Protein AF-A0A3N5U7X5-F1 (afdb_monomer_lite)

Radius of gyration: 27.22 Å; chains: 1; bounding box: 52×52×74 Å

Structure (mmCIF, N/CA/C/O backbone):
data_AF-A0A3N5U7X5-F1
#
_entry.id   AF-A0A3N5U7X5-F1
#
loop_
_atom_site.group_PDB
_atom_site.id
_atom_site.type_symbol
_atom_site.label_atom_id
_atom_site.label_alt_id
_atom_site.label_comp_id
_atom_site.label_asym_id
_atom_site.label_entity_id
_atom_site.label_seq_id
_atom_site.pdbx_PDB_ins_code
_atom_site.Cartn_x
_atom_site.Cartn_y
_atom_site.Cartn_z
_atom_site.occupancy
_atom_site.B_iso_or_equiv
_atom_site.auth_seq_id
_atom_site.auth_comp_id
_atom_site.auth_asym_id
_atom_site.auth_atom_id
_atom_site.pdbx_PDB_model_num
ATOM 1 N N . MET A 1 1 ? -35.735 -37.442 58.221 1.00 45.53 1 MET A N 1
ATOM 2 C CA . MET A 1 1 ? -34.401 -37.889 57.775 1.00 45.53 1 MET A CA 1
ATOM 3 C C . MET A 1 1 ? -34.355 -37.646 56.276 1.00 45.53 1 MET A C 1
ATOM 5 O O . MET A 1 1 ? -34.870 -38.463 55.535 1.00 45.53 1 MET A O 1
ATOM 9 N N . LEU A 1 2 ? -33.939 -36.445 55.851 1.00 47.28 2 LEU A N 1
ATOM 10 C CA . LEU A 1 2 ? -33.824 -36.126 54.423 1.00 47.28 2 LEU A CA 1
ATOM 11 C C . LEU A 1 2 ? -32.606 -36.866 53.868 1.00 47.28 2 LEU A C 1
ATOM 13 O O . LEU A 1 2 ? -31.508 -36.697 54.410 1.00 47.28 2 LEU A O 1
ATOM 17 N N . ASP A 1 3 ? -32.824 -37.659 52.820 1.00 58.19 3 ASP A N 1
ATOM 18 C CA . ASP A 1 3 ? -31.790 -38.435 52.145 1.00 58.19 3 ASP A CA 1
ATOM 19 C C . ASP A 1 3 ? -30.624 -37.540 51.731 1.00 58.19 3 ASP A C 1
ATOM 21 O O . ASP A 1 3 ? -30.764 -36.572 50.975 1.00 58.19 3 ASP A O 1
ATOM 25 N N . LYS A 1 4 ? -29.444 -37.867 52.263 1.00 56.91 4 LYS A N 1
ATOM 26 C CA . LYS A 1 4 ? -28.173 -37.212 51.930 1.00 56.91 4 LYS A CA 1
ATOM 27 C C . LYS A 1 4 ? -27.834 -37.368 50.444 1.00 56.91 4 LYS A C 1
ATOM 29 O O . LYS A 1 4 ? -27.049 -36.577 49.931 1.00 56.91 4 LYS A O 1
ATOM 34 N N . ASP A 1 5 ? -28.490 -38.298 49.762 1.00 58.34 5 ASP A N 1
ATOM 35 C CA . ASP A 1 5 ? -28.285 -38.629 48.355 1.00 58.34 5 ASP A CA 1
ATOM 36 C C . ASP A 1 5 ? -28.901 -37.593 47.401 1.00 58.34 5 ASP A C 1
ATOM 38 O O . ASP A 1 5 ? -28.397 -37.384 46.299 1.00 58.34 5 ASP A O 1
ATOM 42 N N . LEU A 1 6 ? -29.904 -36.825 47.850 1.00 49.06 6 LEU A N 1
ATOM 43 C CA . LEU A 1 6 ? -30.493 -35.745 47.046 1.00 49.06 6 LEU A CA 1
ATOM 44 C C . LEU A 1 6 ? -29.597 -34.492 46.988 1.00 49.06 6 LEU A C 1
ATOM 46 O O . LEU A 1 6 ? -29.698 -33.690 46.061 1.00 49.06 6 LEU A O 1
ATOM 50 N N . LYS A 1 7 ? -28.676 -34.331 47.950 1.00 49.38 7 LYS A N 1
ATOM 51 C CA . LYS A 1 7 ? -27.739 -33.194 47.987 1.00 49.38 7 LYS A CA 1
ATOM 52 C C . LYS A 1 7 ? -26.610 -33.321 46.963 1.00 49.38 7 LYS A C 1
ATOM 54 O O . LYS A 1 7 ? -26.076 -32.305 46.532 1.00 49.38 7 LYS A O 1
ATOM 59 N N . TRP A 1 8 ? -26.284 -34.544 46.547 1.00 49.03 8 TRP A N 1
ATOM 60 C CA . TRP A 1 8 ? -25.282 -34.801 45.508 1.00 49.03 8 TRP A CA 1
ATOM 61 C C . TRP A 1 8 ? -25.876 -34.758 44.099 1.00 49.03 8 TRP A C 1
ATOM 63 O O . TRP A 1 8 ? -25.174 -34.417 43.151 1.00 49.03 8 TRP A O 1
ATOM 73 N N . ALA A 1 9 ? -27.181 -35.011 43.963 1.00 45.56 9 ALA A N 1
ATOM 74 C CA . ALA A 1 9 ? -27.868 -34.959 42.675 1.00 45.56 9 ALA A CA 1
ATOM 75 C C . ALA A 1 9 ? -27.980 -33.533 42.095 1.00 45.56 9 ALA A C 1
ATOM 77 O O . ALA A 1 9 ? -28.068 -33.376 40.881 1.00 45.56 9 ALA A O 1
ATOM 78 N N . LEU A 1 10 ? -27.925 -32.486 42.930 1.00 44.66 10 LEU A N 1
ATOM 79 C CA . LEU A 1 10 ? -28.013 -31.092 42.470 1.00 44.66 10 LEU A CA 1
ATOM 80 C C . LEU A 1 10 ? -26.647 -30.466 42.119 1.00 44.66 10 LEU A C 1
ATOM 82 O O . LEU A 1 10 ? -26.595 -29.370 41.570 1.00 44.66 10 LEU A O 1
ATOM 86 N N . ALA A 1 11 ? -25.533 -31.144 42.414 1.00 46.69 11 ALA A N 1
ATOM 87 C CA . ALA A 1 11 ? -24.194 -30.559 42.309 1.00 46.69 11 ALA A CA 1
ATOM 88 C C . ALA A 1 11 ? -23.520 -30.721 40.930 1.00 46.69 11 ALA A C 1
ATOM 90 O O . ALA A 1 11 ? -22.438 -30.178 40.724 1.00 46.69 11 ALA A O 1
ATOM 91 N N . ILE A 1 12 ? -24.124 -31.450 39.982 1.00 47.28 12 ILE A N 1
ATOM 92 C CA . ILE A 1 12 ? -23.451 -31.842 38.723 1.00 47.28 12 ILE A CA 1
ATOM 93 C C . ILE A 1 12 ? -23.961 -31.063 37.492 1.00 47.28 12 ILE A C 1
ATOM 95 O O . ILE A 1 12 ? -23.487 -31.267 36.379 1.00 47.28 12 ILE A O 1
ATOM 99 N N . LEU A 1 13 ? -24.849 -30.080 37.662 1.00 50.41 13 LEU A N 1
ATOM 100 C CA . LEU A 1 13 ? -25.332 -29.252 36.550 1.00 50.41 13 LEU A CA 1
ATOM 101 C C . LEU A 1 13 ? -24.845 -27.796 36.641 1.00 50.41 13 LEU A C 1
ATOM 103 O O . LEU A 1 13 ? -25.659 -26.878 36.668 1.00 50.41 13 LEU A O 1
ATOM 107 N N . LEU A 1 14 ? -23.527 -27.554 36.715 1.00 52.88 14 LEU A N 1
ATOM 108 C CA . LEU A 1 14 ? -23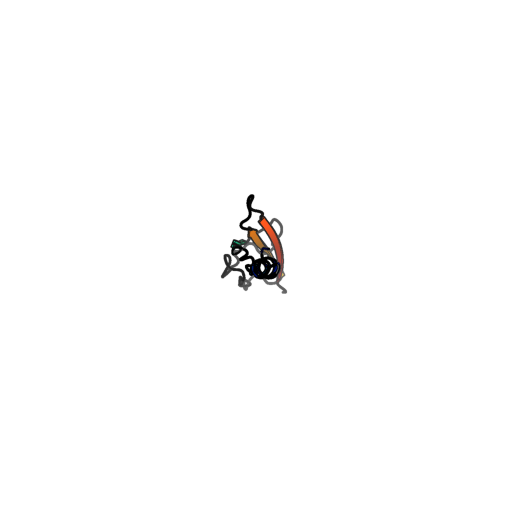.009 -26.174 36.619 1.00 52.88 14 LEU A CA 1
ATOM 109 C C . LEU A 1 14 ? -21.665 -25.974 35.896 1.00 52.88 14 LEU A C 1
ATOM 111 O O . LEU A 1 14 ? -21.168 -24.855 35.861 1.00 52.88 14 LEU A O 1
ATOM 115 N N . SER A 1 15 ? -21.062 -26.971 35.251 1.00 57.81 15 SER A N 1
ATOM 116 C CA . SER A 1 15 ? -19.772 -26.735 34.580 1.00 57.81 15 SER A CA 1
ATOM 117 C C . SER A 1 15 ? -19.736 -27.250 33.153 1.00 57.81 15 SER A C 1
ATOM 119 O O . SER A 1 15 ? -19.006 -28.181 32.826 1.00 57.81 15 SER A O 1
ATOM 121 N N . LEU A 1 16 ? -20.478 -26.582 32.276 1.00 58.78 16 LEU A N 1
ATOM 122 C CA . LEU A 1 16 ? -20.033 -26.452 30.897 1.00 58.78 16 LEU A CA 1
ATOM 123 C C . LEU A 1 16 ? -20.351 -25.038 30.422 1.00 58.78 16 LEU A C 1
ATOM 125 O O . LEU A 1 16 ? -21.396 -24.774 29.840 1.00 58.78 16 LEU A O 1
ATOM 129 N N . VAL A 1 17 ? -19.448 -24.108 30.735 1.00 64.06 17 VAL A N 1
ATOM 130 C CA . VAL A 1 17 ? -19.392 -22.821 30.043 1.00 64.06 17 VAL A CA 1
ATOM 131 C C . VAL A 1 17 ? -18.730 -23.112 28.695 1.00 64.06 17 VAL A C 1
ATOM 133 O O . VAL A 1 17 ? -17.534 -23.410 28.683 1.00 64.06 17 VAL A O 1
ATOM 136 N N . PRO A 1 18 ? -19.453 -23.091 27.561 1.00 60.94 18 PRO A N 1
ATOM 137 C CA . PRO A 1 18 ? -18.791 -23.114 26.269 1.00 60.94 18 PRO A CA 1
ATOM 138 C C . PRO A 1 18 ? -17.922 -21.857 26.193 1.00 60.94 18 PRO A C 1
ATOM 140 O O . PRO A 1 18 ? -18.423 -20.739 26.319 1.00 60.94 18 PRO A O 1
ATOM 143 N N . SER A 1 19 ? -16.610 -22.026 26.030 1.00 60.28 19 SER A N 1
ATOM 144 C CA . SER A 1 19 ? -15.723 -20.914 25.708 1.00 60.28 19 SER A CA 1
ATOM 145 C C . SER A 1 19 ? -16.161 -20.377 24.350 1.00 60.28 19 SER A C 1
ATOM 147 O O . SER A 1 19 ? -15.849 -20.968 23.316 1.00 60.28 19 SER A O 1
ATOM 149 N N . ALA A 1 20 ? -16.950 -19.304 24.355 1.00 63.66 20 ALA A N 1
ATOM 150 C CA . ALA A 1 20 ? -17.299 -18.597 23.139 1.00 63.66 20 ALA A CA 1
ATOM 151 C C . ALA A 1 20 ? -15.985 -18.217 22.440 1.00 63.66 20 ALA A C 1
ATOM 153 O O . ALA A 1 20 ? -15.132 -17.589 23.081 1.00 63.66 20 ALA A O 1
ATOM 154 N N . PRO A 1 21 ? -15.765 -18.602 21.170 1.00 58.97 21 PRO A N 1
ATOM 155 C CA . PRO A 1 21 ? -14.649 -18.048 20.431 1.00 58.97 21 PRO A CA 1
ATOM 156 C C . PRO A 1 21 ? -14.852 -16.534 20.426 1.00 58.97 21 PRO A C 1
ATOM 158 O O . PRO A 1 21 ? -15.909 -16.044 20.027 1.00 58.97 21 PRO A O 1
ATOM 161 N N . SER A 1 22 ? -13.866 -15.803 20.941 1.00 58.47 22 SER A N 1
ATOM 162 C CA . SER A 1 22 ? -13.817 -14.352 20.810 1.00 58.47 22 SER A CA 1
ATOM 163 C C . SER A 1 22 ? -13.889 -14.036 19.321 1.00 58.47 22 SER A C 1
ATOM 165 O O . SER A 1 22 ? -12.923 -14.242 18.583 1.00 58.47 22 SER A O 1
ATOM 167 N N . LEU A 1 23 ? -15.061 -13.603 18.859 1.00 55.81 23 LEU A N 1
ATOM 168 C CA . LEU A 1 23 ? -15.243 -13.102 17.511 1.00 55.81 23 LEU A CA 1
ATOM 169 C C . LEU A 1 23 ? -14.641 -11.700 17.505 1.00 55.81 23 LEU A C 1
ATOM 171 O O . LEU A 1 23 ? -15.347 -10.705 17.662 1.00 55.81 23 LEU A O 1
ATOM 175 N N . ALA A 1 24 ? -13.310 -11.631 17.435 1.00 59.94 24 ALA A N 1
ATOM 176 C CA . ALA A 1 24 ? -12.609 -10.377 17.235 1.00 59.94 24 ALA A CA 1
ATOM 177 C C . ALA A 1 24 ? -13.246 -9.692 16.020 1.00 59.94 24 ALA A C 1
ATOM 179 O O . ALA A 1 24 ? -13.298 -10.271 14.931 1.00 59.94 24 ALA A O 1
ATOM 180 N N . ALA A 1 25 ? -13.817 -8.506 16.233 1.00 60.56 25 ALA A N 1
ATOM 181 C CA . ALA A 1 25 ? -14.481 -7.771 15.172 1.00 60.56 25 ALA A CA 1
ATOM 182 C C . ALA A 1 25 ? -13.492 -7.541 14.011 1.00 60.56 25 ALA A C 1
ATOM 184 O O . ALA A 1 25 ? -12.300 -7.323 14.254 1.00 60.56 25 ALA A O 1
ATOM 185 N N . PRO A 1 26 ? -13.955 -7.628 12.752 1.00 66.00 26 PRO A N 1
ATOM 186 C CA . PRO A 1 26 ? -13.073 -7.529 11.601 1.00 66.00 26 PRO A CA 1
ATOM 187 C C . PRO A 1 26 ? -12.373 -6.167 11.597 1.00 66.00 26 PRO A C 1
ATOM 189 O O . PRO A 1 26 ? -13.021 -5.120 11.645 1.00 66.00 26 PRO A O 1
ATOM 192 N N . LEU A 1 27 ? -11.039 -6.192 11.553 1.00 63.09 27 LEU A N 1
ATOM 193 C CA . LEU A 1 27 ? -10.220 -4.994 11.381 1.00 63.09 27 LEU A CA 1
ATOM 194 C C . LEU A 1 27 ? -10.614 -4.300 10.073 1.00 63.09 27 LEU A C 1
ATOM 196 O O . LEU A 1 27 ? -10.931 -4.973 9.090 1.00 63.09 27 LEU A O 1
ATOM 200 N N . LYS A 1 28 ? -10.566 -2.963 10.044 1.00 68.69 28 LYS A N 1
ATOM 201 C CA . LYS A 1 28 ? -10.800 -2.178 8.826 1.00 68.69 28 LYS A CA 1
ATOM 202 C C . LYS A 1 28 ? -9.453 -1.681 8.282 1.00 68.69 28 LYS A C 1
ATOM 204 O O . LYS A 1 28 ? -9.032 -0.584 8.654 1.00 68.69 28 LYS A O 1
ATOM 209 N N . PRO A 1 29 ? -8.735 -2.482 7.472 1.00 63.81 29 PRO A N 1
ATOM 210 C CA . PRO A 1 29 ? -7.484 -2.043 6.868 1.00 63.81 29 PRO A CA 1
ATOM 211 C C . PRO A 1 29 ? -7.750 -0.957 5.820 1.00 63.81 29 PRO A C 1
ATOM 213 O O . PRO A 1 29 ? -8.728 -1.018 5.075 1.00 63.81 29 PRO A O 1
ATOM 216 N N . ARG A 1 30 ? -6.872 0.044 5.762 1.00 64.31 30 ARG A N 1
ATOM 217 C CA . ARG A 1 30 ? -6.849 1.067 4.716 1.00 64.31 30 ARG A CA 1
ATOM 218 C C . ARG A 1 30 ? -5.398 1.356 4.341 1.00 64.31 30 ARG A C 1
ATOM 220 O O . ARG A 1 30 ? -4.631 1.934 5.093 1.00 64.31 30 ARG A O 1
ATOM 227 N N . ILE A 1 31 ? -5.005 0.969 3.148 1.00 66.81 31 ILE A N 1
ATOM 228 C CA . ILE A 1 31 ? -3.697 1.231 2.566 1.00 66.81 31 ILE A CA 1
ATOM 229 C C . ILE A 1 31 ? -3.802 2.539 1.795 1.00 66.81 31 ILE A C 1
ATOM 231 O O . ILE A 1 31 ? -4.685 2.720 0.958 1.00 66.81 31 ILE A O 1
ATOM 235 N N . VAL A 1 32 ? -2.909 3.472 2.096 1.00 62.19 32 VAL A N 1
ATOM 236 C CA . VAL A 1 32 ? -2.858 4.777 1.445 1.00 62.19 32 VAL A CA 1
ATOM 237 C C . VAL A 1 32 ? -1.468 4.943 0.846 1.00 62.19 32 VAL A C 1
ATOM 239 O O . VAL A 1 32 ? -0.451 4.769 1.520 1.00 62.19 32 VAL A O 1
ATOM 242 N N . VAL A 1 33 ? -1.401 5.301 -0.436 1.00 57.06 33 VAL A N 1
ATOM 243 C CA . VAL A 1 33 ? -0.152 5.822 -1.000 1.00 57.06 33 VAL A CA 1
ATOM 244 C C . VAL A 1 33 ? 0.022 7.224 -0.446 1.00 57.06 33 VAL A C 1
ATOM 246 O O . VAL A 1 33 ? -0.647 8.157 -0.877 1.00 57.06 33 VAL A O 1
ATOM 249 N N . LEU A 1 34 ? 0.886 7.360 0.551 1.00 54.31 34 LEU A N 1
ATOM 250 C CA . LEU A 1 34 ? 1.393 8.655 0.967 1.00 54.31 34 LEU A CA 1
ATOM 251 C C . LEU A 1 34 ? 2.755 8.828 0.305 1.00 54.31 34 LEU A C 1
ATOM 253 O O . LEU A 1 34 ? 3.735 8.176 0.673 1.00 54.31 34 LEU A O 1
ATOM 257 N N . THR A 1 35 ? 2.799 9.707 -0.690 1.00 49.84 35 THR A N 1
ATOM 258 C CA . THR A 1 35 ? 4.028 10.302 -1.209 1.00 49.84 35 THR A CA 1
ATOM 259 C C . THR A 1 35 ? 4.629 11.170 -0.096 1.00 49.84 35 THR A C 1
ATOM 261 O O . THR A 1 35 ? 4.284 12.332 0.079 1.00 49.84 35 THR A O 1
ATOM 264 N N . ASP A 1 36 ? 5.458 10.539 0.738 1.00 43.78 36 ASP A N 1
ATOM 265 C CA . ASP A 1 36 ? 6.257 11.148 1.813 1.00 43.78 36 ASP A CA 1
ATOM 266 C C . ASP A 1 36 ? 7.306 12.143 1.246 1.00 43.78 36 ASP A C 1
ATOM 268 O O . ASP A 1 36 ? 7.389 12.359 0.043 1.00 43.78 36 ASP A O 1
ATOM 272 N N . ILE A 1 37 ? 8.151 12.735 2.090 1.00 47.66 37 ILE A N 1
ATOM 273 C CA . ILE A 1 37 ? 9.186 13.736 1.752 1.00 47.66 37 ILE A CA 1
ATOM 274 C C . ILE A 1 37 ? 10.462 13.184 1.064 1.00 47.66 37 ILE A C 1
ATOM 276 O O . ILE A 1 37 ? 11.447 13.909 0.952 1.00 47.66 37 ILE A O 1
ATOM 280 N N . SER A 1 38 ? 10.491 11.929 0.592 1.00 53.75 38 SER A N 1
ATOM 281 C CA . SER A 1 38 ? 11.679 11.353 -0.084 1.00 53.75 38 SER A CA 1
ATOM 282 C C . SER A 1 38 ? 11.451 10.351 -1.249 1.00 53.75 38 SER A C 1
ATOM 284 O O . SER A 1 38 ? 12.362 9.566 -1.531 1.00 53.75 38 SER A O 1
ATOM 286 N N . PRO A 1 39 ? 10.310 10.300 -1.964 1.00 66.88 39 PRO A N 1
ATOM 287 C CA . PRO A 1 39 ? 10.222 9.505 -3.177 1.00 66.88 39 PRO A CA 1
ATOM 288 C C . PRO A 1 39 ? 10.980 10.218 -4.301 1.00 66.88 39 PRO A C 1
ATOM 290 O O . PRO A 1 39 ? 10.800 11.409 -4.553 1.00 66.88 39 PRO A O 1
ATOM 293 N N . THR A 1 40 ? 11.827 9.475 -5.004 1.00 78.12 40 THR A N 1
ATOM 294 C CA . THR A 1 40 ? 12.420 9.950 -6.266 1.00 78.12 40 THR A CA 1
ATOM 295 C C . THR A 1 40 ? 11.463 9.733 -7.443 1.00 78.12 40 THR A C 1
ATOM 297 O O . THR A 1 40 ? 11.637 10.326 -8.508 1.00 78.12 40 THR A O 1
ATOM 300 N N . TYR A 1 41 ? 10.417 8.923 -7.252 1.00 81.38 41 TYR A N 1
ATOM 301 C CA . TYR A 1 41 ? 9.306 8.769 -8.183 1.00 81.38 41 TYR A CA 1
ATOM 302 C C . TYR A 1 41 ? 8.123 9.672 -7.800 1.00 81.38 41 TYR A C 1
ATOM 304 O O . TYR A 1 41 ? 7.553 9.534 -6.723 1.00 81.38 41 TYR A O 1
ATOM 312 N N . THR A 1 42 ? 7.744 10.600 -8.682 1.00 80.38 42 THR A N 1
ATOM 313 C CA . THR A 1 42 ? 6.766 11.667 -8.387 1.00 80.38 42 THR A CA 1
ATOM 314 C C . THR A 1 42 ? 5.408 11.493 -9.066 1.00 80.38 42 THR A C 1
ATOM 316 O O . THR A 1 42 ? 4.549 12.364 -8.940 1.00 80.38 42 THR A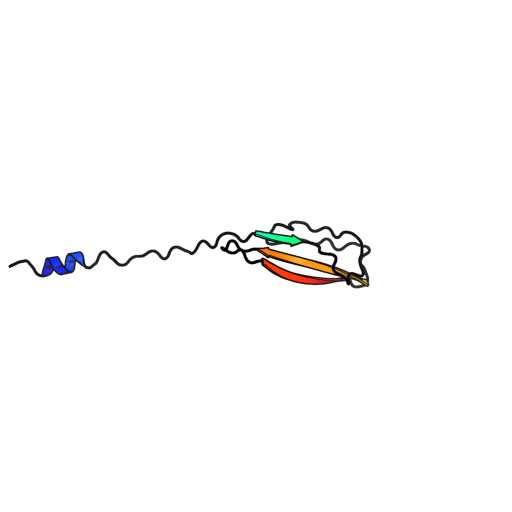 O 1
ATOM 319 N N . ARG A 1 43 ? 5.207 10.406 -9.816 1.00 84.06 43 ARG A N 1
ATOM 320 C CA . ARG A 1 43 ? 3.930 10.108 -10.479 1.00 84.06 43 ARG A CA 1
ATOM 321 C C . ARG A 1 43 ? 3.067 9.201 -9.607 1.00 84.06 43 ARG A C 1
ATOM 323 O O . ARG A 1 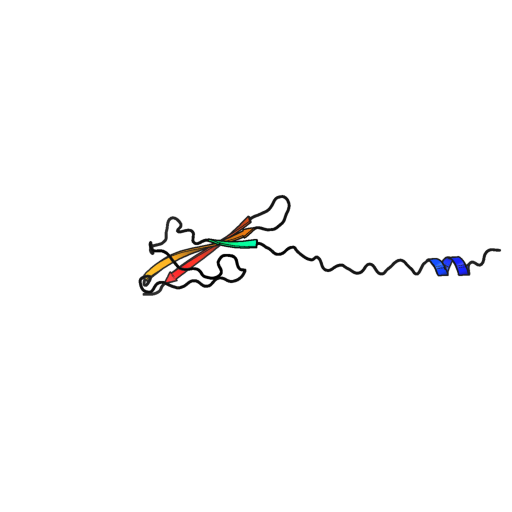43 ? 3.547 8.603 -8.643 1.00 84.06 43 ARG A O 1
ATOM 330 N N . ASP A 1 44 ? 1.799 9.097 -9.981 1.00 83.56 44 ASP A N 1
ATOM 331 C CA . ASP A 1 44 ? 0.840 8.236 -9.303 1.00 83.56 44 ASP A CA 1
ATOM 332 C C . ASP A 1 44 ? 1.229 6.759 -9.434 1.00 83.56 44 ASP A C 1
ATOM 334 O O . ASP A 1 44 ? 1.664 6.296 -10.490 1.00 83.56 44 ASP A O 1
ATOM 338 N N . VAL A 1 45 ? 1.043 6.017 -8.344 1.00 87.00 45 VAL A N 1
ATOM 339 C CA . VAL A 1 45 ? 1.230 4.565 -8.286 1.00 87.00 45 VAL A CA 1
ATOM 340 C C . VAL A 1 45 ? -0.134 3.926 -8.076 1.00 87.00 45 VAL A C 1
ATOM 342 O O . VAL A 1 45 ? -0.849 4.263 -7.130 1.00 87.00 45 VAL A O 1
ATOM 345 N N . ILE A 1 46 ? -0.499 2.993 -8.953 1.00 89.06 46 ILE A N 1
ATOM 346 C CA . ILE A 1 46 ? -1.788 2.306 -8.883 1.00 89.06 46 ILE A CA 1
ATOM 347 C C . ILE A 1 46 ? -1.716 1.230 -7.795 1.00 89.06 46 ILE A C 1
ATOM 349 O O . ILE A 1 46 ? -0.855 0.347 -7.824 1.00 89.06 46 ILE A O 1
ATOM 353 N N . ILE A 1 47 ? -2.646 1.300 -6.838 1.00 89.94 47 ILE A N 1
ATOM 354 C CA . ILE A 1 47 ? -2.850 0.266 -5.820 1.00 89.94 47 ILE A CA 1
ATOM 355 C C . ILE A 1 47 ? -4.259 -0.305 -5.941 1.00 89.94 47 ILE A C 1
ATOM 357 O O . ILE A 1 47 ? -5.247 0.397 -5.731 1.00 89.94 47 ILE A O 1
ATOM 361 N N . SER A 1 48 ? -4.334 -1.606 -6.208 1.00 92.00 48 SER A N 1
ATOM 362 C CA . SER A 1 48 ? -5.575 -2.383 -6.191 1.00 92.00 48 SER A CA 1
ATOM 363 C C . SER A 1 48 ? -5.782 -3.038 -4.824 1.00 92.00 48 SER A C 1
ATOM 365 O O . SER A 1 48 ? -4.823 -3.526 -4.227 1.00 92.00 48 SER A O 1
ATOM 367 N N . GLY A 1 49 ? -7.024 -3.085 -4.327 1.00 90.69 49 GLY A N 1
ATOM 368 C CA . GLY A 1 49 ? -7.352 -3.700 -3.028 1.00 90.69 49 GLY A CA 1
ATOM 369 C C . GLY A 1 49 ? -6.855 -2.904 -1.817 1.00 90.69 49 GLY A C 1
ATOM 370 O O . GLY A 1 49 ? -6.499 -3.484 -0.795 1.00 90.69 49 GLY A O 1
ATOM 371 N N . SER A 1 50 ? -6.786 -1.575 -1.927 1.00 86.75 50 SER A N 1
ATOM 372 C CA . SER A 1 50 ? -6.260 -0.704 -0.871 1.00 86.75 50 SER A CA 1
ATOM 373 C C . SER A 1 50 ? -7.092 -0.720 0.418 1.00 86.75 50 SER A C 1
ATOM 375 O O . SER A 1 50 ? -6.575 -0.425 1.482 1.00 86.75 50 SER A O 1
ATOM 377 N N . ASP A 1 51 ? -8.356 -1.110 0.379 1.00 85.50 51 ASP A N 1
ATOM 378 C CA . ASP A 1 51 ? -9.244 -1.270 1.539 1.00 85.50 51 ASP A CA 1
ATOM 379 C C . ASP A 1 51 ? -9.335 -2.721 2.048 1.00 85.50 51 ASP A C 1
ATOM 381 O O . ASP A 1 51 ? -10.1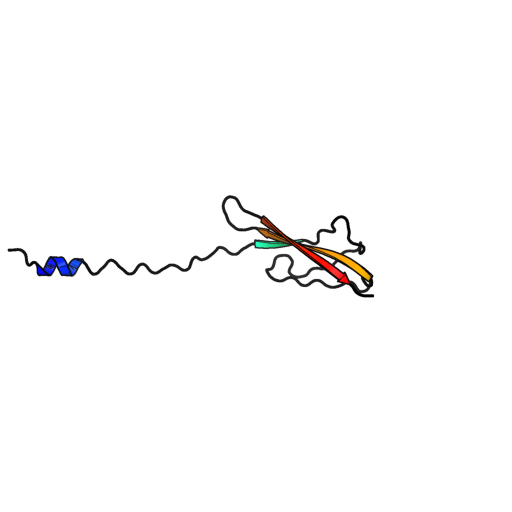69 -3.052 2.892 1.00 85.50 51 ASP A O 1
ATOM 385 N N . SER A 1 52 ? -8.479 -3.602 1.528 1.00 86.06 52 SER A N 1
ATOM 386 C CA . SER A 1 52 ? -8.458 -5.028 1.838 1.00 86.06 52 SER A CA 1
ATOM 387 C C . SER A 1 52 ? -7.211 -5.413 2.640 1.00 86.06 52 SER A C 1
ATOM 389 O O . SER A 1 52 ? -6.220 -4.689 2.700 1.00 86.06 52 SER A O 1
ATOM 391 N N . SER A 1 53 ? -7.225 -6.603 3.251 1.00 85.12 53 SER A N 1
ATOM 392 C CA . SER A 1 53 ? -6.052 -7.154 3.959 1.00 85.12 53 SER A CA 1
ATOM 393 C C . SER A 1 53 ? -4.873 -7.476 3.030 1.00 85.12 53 SER A C 1
ATOM 395 O O . SER A 1 53 ? -3.756 -7.705 3.493 1.00 85.12 53 SER A O 1
ATOM 397 N N . ARG A 1 54 ? -5.119 -7.494 1.718 1.00 87.44 54 ARG A N 1
ATOM 398 C CA . ARG A 1 54 ? -4.130 -7.668 0.661 1.00 87.44 54 ARG A CA 1
ATOM 399 C C . ARG A 1 54 ? -4.359 -6.599 -0.400 1.00 87.44 54 ARG A C 1
ATOM 401 O O . ARG A 1 54 ? -5.446 -6.533 -0.963 1.00 87.44 54 ARG A O 1
ATOM 408 N N . ALA A 1 55 ? -3.302 -5.859 -0.713 1.00 90.00 55 ALA A N 1
ATOM 409 C CA . ALA A 1 55 ? -3.253 -4.956 -1.851 1.00 90.00 55 ALA A CA 1
ATOM 410 C C . ALA A 1 55 ? -2.164 -5.379 -2.839 1.00 90.00 55 ALA A C 1
ATOM 412 O O . ALA A 1 55 ? -1.182 -6.029 -2.468 1.00 90.00 55 ALA A O 1
ATOM 413 N N . THR A 1 56 ? -2.337 -4.969 -4.088 1.00 92.12 56 THR A N 1
ATOM 414 C CA . THR A 1 56 ? -1.369 -5.154 -5.166 1.00 92.12 56 THR A CA 1
ATOM 415 C C . THR A 1 56 ? -0.936 -3.790 -5.667 1.00 92.12 56 THR A C 1
ATOM 417 O O . THR A 1 56 ? -1.773 -2.936 -5.946 1.00 92.12 56 THR A O 1
ATOM 420 N N . ILE A 1 57 ? 0.376 -3.601 -5.768 1.00 90.94 57 ILE A N 1
ATOM 421 C CA . ILE A 1 57 ? 0.995 -2.389 -6.296 1.00 90.94 57 ILE A CA 1
ATOM 422 C C . ILE A 1 57 ? 1.458 -2.695 -7.715 1.00 90.94 57 ILE A C 1
ATOM 424 O O . ILE A 1 57 ? 2.225 -3.639 -7.918 1.00 90.94 57 ILE A O 1
ATOM 428 N N . GLU A 1 58 ? 1.020 -1.896 -8.679 1.00 91.38 58 GLU A N 1
ATOM 429 C CA . GLU A 1 58 ? 1.577 -1.935 -10.028 1.00 91.38 58 GLU A CA 1
ATOM 430 C C . GLU A 1 58 ? 2.834 -1.067 -10.061 1.00 91.38 58 GLU A C 1
ATOM 432 O O . GLU A 1 58 ? 2.769 0.144 -9.854 1.00 91.38 58 GLU A O 1
ATOM 437 N N . VAL A 1 59 ? 3.994 -1.695 -10.274 1.00 90.44 59 VAL A N 1
ATOM 438 C CA . VAL A 1 59 ? 5.269 -0.975 -10.385 1.00 90.44 59 VAL A CA 1
ATOM 439 C C . VAL A 1 59 ? 5.286 -0.231 -11.723 1.00 90.44 59 VAL A C 1
ATOM 441 O O . VAL A 1 59 ? 5.227 -0.887 -12.766 1.00 90.44 59 VAL A O 1
ATOM 444 N N . PRO A 1 60 ? 5.379 1.111 -11.733 1.00 89.25 60 PRO A N 1
ATOM 445 C CA . PRO A 1 60 ? 5.333 1.860 -12.980 1.00 89.25 60 PRO A CA 1
ATOM 446 C C . PRO A 1 60 ? 6.547 1.564 -13.870 1.00 89.25 60 PRO A C 1
ATOM 448 O O . PRO A 1 60 ? 7.665 1.455 -13.358 1.00 89.25 60 PRO A O 1
ATOM 451 N N . PRO A 1 61 ? 6.388 1.481 -15.199 1.00 90.44 61 PRO A N 1
ATOM 452 C CA . PRO A 1 61 ? 7.492 1.134 -16.097 1.00 90.44 61 PRO A CA 1
ATOM 453 C C . PRO A 1 61 ? 8.615 2.187 -16.114 1.00 90.44 61 PRO A C 1
ATOM 455 O O . PRO A 1 61 ? 9.762 1.863 -16.399 1.00 90.44 61 PRO A O 1
ATOM 458 N N . ASP A 1 62 ? 8.313 3.441 -15.774 1.00 91.00 62 ASP A N 1
ATOM 459 C CA . ASP A 1 62 ? 9.248 4.573 -15.738 1.00 91.00 62 ASP A CA 1
ATOM 460 C C . ASP A 1 62 ? 9.870 4.816 -14.344 1.00 91.00 62 ASP A C 1
ATOM 462 O O . ASP A 1 62 ? 10.453 5.879 -14.076 1.00 91.00 62 ASP A O 1
ATOM 466 N N . SER A 1 63 ? 9.736 3.838 -13.442 1.00 91.69 63 SER A N 1
ATOM 467 C CA . SER A 1 63 ? 10.236 3.905 -12.065 1.00 91.69 63 SER A CA 1
ATOM 468 C C . SER A 1 63 ? 11.648 3.336 -11.874 1.00 91.69 63 SER A C 1
ATOM 470 O O . SER A 1 63 ? 12.183 3.449 -10.776 1.00 91.69 63 SER A O 1
ATOM 472 N N . ALA A 1 64 ? 12.280 2.787 -12.918 1.00 93.56 64 ALA A N 1
ATOM 473 C CA . ALA A 1 64 ? 13.637 2.235 -12.851 1.00 93.56 64 ALA A CA 1
ATOM 474 C C . ALA A 1 64 ? 14.648 3.224 -12.235 1.00 93.56 64 ALA A C 1
ATOM 476 O O . ALA A 1 64 ? 14.698 4.400 -12.606 1.00 93.56 64 ALA A O 1
ATOM 477 N N . GLY A 1 65 ? 15.435 2.746 -11.266 1.00 92.56 65 GLY A N 1
ATOM 478 C CA . GLY A 1 65 ? 16.410 3.548 -10.520 1.00 92.56 65 GLY A CA 1
ATOM 479 C C . GLY A 1 65 ? 15.803 4.543 -9.522 1.00 92.56 65 GLY A C 1
ATOM 480 O O . GLY A 1 65 ? 16.538 5.353 -8.957 1.00 92.56 65 GLY A O 1
ATOM 481 N N . LYS A 1 66 ? 14.483 4.511 -9.308 1.00 91.62 66 LYS A N 1
ATOM 482 C CA . LYS A 1 66 ? 13.762 5.388 -8.380 1.00 91.62 66 LYS A CA 1
ATOM 483 C C . LYS A 1 66 ? 13.139 4.583 -7.241 1.00 91.62 66 LYS A C 1
ATOM 485 O O . LYS A 1 66 ? 13.090 3.354 -7.245 1.00 91.62 66 LYS A O 1
ATOM 490 N N . SER A 1 67 ? 12.636 5.307 -6.254 1.00 91.31 67 SER A N 1
ATOM 491 C CA . SER A 1 67 ? 11.958 4.775 -5.085 1.00 91.31 67 SER A CA 1
ATOM 492 C C . SER A 1 67 ? 10.641 5.495 -4.830 1.00 91.31 67 SER A C 1
ATOM 494 O O . SER A 1 67 ? 10.486 6.689 -5.115 1.00 91.31 67 SER A O 1
ATOM 496 N N . PHE A 1 68 ? 9.693 4.753 -4.265 1.00 89.31 68 PHE A N 1
ATOM 497 C CA . PHE A 1 68 ? 8.431 5.282 -3.764 1.00 89.31 68 PHE A CA 1
ATOM 498 C C . PHE A 1 68 ? 8.040 4.588 -2.461 1.00 89.31 68 PHE A C 1
ATOM 500 O O . PHE A 1 68 ? 8.487 3.480 -2.154 1.00 89.31 68 PHE A O 1
ATOM 507 N N . HIS A 1 69 ? 7.243 5.277 -1.649 1.00 89.81 69 HIS A N 1
ATOM 508 C CA . HIS A 1 69 ? 6.843 4.812 -0.325 1.00 89.81 69 HIS A CA 1
ATOM 509 C C . HIS A 1 69 ? 5.361 4.438 -0.337 1.00 89.81 69 HIS A C 1
ATOM 511 O O . HIS A 1 69 ? 4.540 5.119 -0.948 1.00 89.81 69 HIS A O 1
ATOM 517 N N . VAL A 1 70 ? 5.016 3.365 0.368 1.00 87.94 70 VAL A N 1
ATOM 518 C CA . VAL A 1 70 ? 3.635 2.924 0.581 1.00 87.94 70 VAL A CA 1
ATOM 519 C C . VAL A 1 70 ? 3.377 2.863 2.078 1.00 87.94 70 VAL A C 1
ATOM 521 O O . VAL A 1 70 ? 4.204 2.343 2.830 1.00 87.94 70 VAL A O 1
ATOM 524 N N . ILE A 1 71 ? 2.240 3.399 2.524 1.00 89.69 71 ILE A N 1
ATOM 525 C CA . ILE A 1 71 ? 1.855 3.392 3.934 1.00 89.69 71 ILE A CA 1
ATOM 526 C C . ILE A 1 71 ? 0.600 2.538 4.103 1.00 89.69 71 ILE A C 1
ATOM 528 O O . ILE A 1 71 ? -0.454 2.791 3.528 1.00 89.69 71 ILE A O 1
ATOM 532 N N . CYS A 1 72 ? 0.719 1.496 4.912 1.00 88.56 72 CYS A N 1
ATOM 533 C CA . CYS A 1 72 ? -0.420 0.726 5.377 1.00 88.56 72 CYS A CA 1
ATOM 534 C C . CYS A 1 72 ? -0.913 1.333 6.691 1.00 88.56 72 CYS A C 1
ATOM 536 O O . CYS A 1 72 ? -0.127 1.479 7.630 1.00 88.56 72 CYS A O 1
ATOM 538 N N . GLU A 1 73 ? -2.194 1.679 6.753 1.00 88.50 73 GLU A N 1
ATOM 539 C CA . GLU A 1 73 ? -2.882 2.121 7.959 1.00 88.50 73 GLU A CA 1
ATOM 540 C C . GLU A 1 73 ? -3.905 1.048 8.362 1.00 88.50 73 GLU A C 1
ATOM 542 O O . GLU A 1 73 ? -4.704 0.569 7.555 1.00 88.50 73 GLU A O 1
ATOM 547 N N . VAL A 1 74 ? -3.880 0.630 9.625 1.00 87.62 74 VAL A N 1
ATOM 548 C CA . VAL A 1 74 ? -4.855 -0.324 10.162 1.00 87.62 74 VAL A CA 1
ATOM 549 C C . VAL A 1 74 ? -5.459 0.261 11.421 1.00 87.62 74 VAL A C 1
ATOM 551 O O . VAL A 1 74 ? -4.744 0.524 12.388 1.00 87.62 74 VAL A O 1
ATOM 554 N N . THR A 1 75 ? -6.777 0.433 11.409 1.00 86.25 75 THR A N 1
ATOM 555 C CA . THR A 1 75 ? -7.544 0.902 12.562 1.00 86.25 75 THR A CA 1
ATOM 556 C C . THR A 1 75 ? -8.305 -0.262 13.180 1.00 86.25 75 THR A C 1
ATOM 558 O O . THR A 1 75 ? -8.992 -1.014 12.478 1.00 86.25 75 THR A O 1
ATOM 561 N N . ASP A 1 76 ? -8.174 -0.417 14.494 1.00 84.44 76 ASP A N 1
ATOM 562 C CA . ASP A 1 76 ? -8.959 -1.384 15.250 1.00 84.44 76 ASP A CA 1
ATOM 563 C C . ASP A 1 76 ? -10.410 -0.911 15.459 1.00 84.44 76 ASP A C 1
ATOM 565 O O . ASP A 1 76 ? -10.824 0.187 15.078 1.00 84.44 76 ASP A O 1
ATOM 569 N N . THR A 1 77 ? -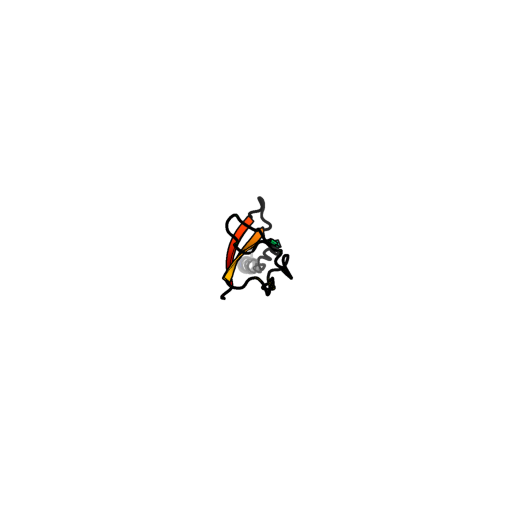11.222 -1.779 16.052 1.00 86.19 77 THR A N 1
ATOM 570 C CA . THR A 1 77 ? -12.622 -1.485 16.380 1.00 86.19 77 THR A CA 1
ATOM 571 C C . THR A 1 77 ? -12.816 -1.168 17.865 1.00 86.19 77 THR A C 1
ATOM 573 O O . THR A 1 77 ? -13.932 -1.302 18.366 1.00 86.19 77 THR A O 1
ATOM 576 N N . GLY A 1 78 ? -11.747 -0.819 18.588 1.00 85.31 78 GLY A N 1
ATOM 577 C CA . GLY A 1 78 ? -11.790 -0.532 20.019 1.00 85.31 78 GLY A CA 1
ATOM 578 C C . GLY A 1 78 ? -12.495 0.785 20.355 1.00 85.31 78 GLY A C 1
ATOM 579 O O . GLY A 1 78 ? -12.855 1.573 19.477 1.00 85.31 78 GLY A O 1
ATOM 580 N N . THR A 1 79 ? -12.660 1.039 21.655 1.00 91.06 79 THR A N 1
ATOM 581 C CA . THR A 1 79 ? -13.104 2.335 22.187 1.00 91.06 79 THR A CA 1
ATOM 582 C C . THR A 1 79 ? -12.127 2.766 23.287 1.00 91.06 79 THR A C 1
ATOM 584 O O . THR A 1 79 ? -12.189 2.212 24.385 1.00 91.06 79 THR A O 1
ATOM 587 N N . PRO A 1 80 ? -11.222 3.727 23.028 1.00 91.69 80 PRO A N 1
ATOM 588 C CA . PRO A 1 80 ? -11.048 4.462 21.772 1.00 91.69 80 PRO A CA 1
ATOM 589 C C . PRO A 1 80 ? -10.484 3.578 20.647 1.00 91.69 80 PRO A C 1
ATOM 591 O O . PRO A 1 80 ? -9.834 2.571 20.917 1.00 91.69 80 PRO A O 1
ATOM 594 N N . ARG A 1 81 ? -10.717 3.971 19.389 1.00 89.88 81 ARG A N 1
ATOM 595 C CA . ARG A 1 81 ? -10.099 3.305 18.234 1.00 89.88 81 ARG A CA 1
ATOM 596 C C . ARG A 1 81 ? -8.622 3.656 18.163 1.00 89.88 81 ARG A C 1
ATOM 598 O O . ARG A 1 81 ? -8.275 4.835 18.260 1.00 89.88 81 ARG A O 1
ATOM 605 N N . LEU A 1 82 ? -7.778 2.659 17.939 1.00 90.12 82 LEU A N 1
ATOM 606 C CA . LEU A 1 82 ? -6.347 2.846 17.735 1.00 90.12 82 LEU A CA 1
ATOM 607 C C . LEU A 1 82 ? -5.973 2.553 16.287 1.00 90.12 82 LEU A C 1
ATOM 609 O O . LEU A 1 82 ? -6.462 1.605 15.673 1.00 90.12 82 LEU A O 1
ATOM 613 N N . THR A 1 83 ? -5.065 3.367 15.758 1.00 89.50 83 THR A N 1
ATOM 614 C CA . THR A 1 83 ? -4.536 3.223 14.403 1.00 89.50 83 THR A CA 1
ATOM 615 C C . THR A 1 83 ? -3.045 2.918 14.454 1.00 89.50 83 THR A C 1
ATOM 617 O O . THR A 1 83 ? -2.281 3.617 15.122 1.00 89.50 83 THR A O 1
ATOM 620 N N . ARG A 1 84 ? -2.616 1.895 13.711 1.00 90.38 84 ARG A N 1
ATOM 621 C CA . ARG A 1 84 ? -1.207 1.560 13.486 1.00 90.38 84 ARG A CA 1
ATOM 622 C C . ARG A 1 84 ? -0.825 1.845 12.039 1.00 90.38 84 ARG A C 1
ATOM 624 O O . ARG A 1 84 ? -1.575 1.525 11.123 1.00 90.38 84 ARG A O 1
ATOM 631 N N . TYR A 1 85 ? 0.383 2.365 11.854 1.00 90.44 85 TYR A N 1
ATOM 632 C CA . TYR A 1 85 ? 0.974 2.613 10.545 1.00 90.44 85 TYR A CA 1
ATOM 633 C C . TYR A 1 85 ? 2.162 1.684 10.302 1.00 90.44 85 TYR A C 1
ATOM 635 O O . TYR A 1 85 ? 2.928 1.384 11.222 1.00 90.44 85 TYR A O 1
ATOM 643 N N . GLN A 1 86 ? 2.336 1.264 9.053 1.00 89.75 86 GLN A N 1
ATOM 644 C CA . GLN A 1 86 ? 3.523 0.566 8.578 1.00 89.75 86 GLN A CA 1
ATOM 645 C C . GLN A 1 86 ? 3.961 1.172 7.248 1.00 89.75 86 GLN A C 1
ATOM 647 O O . GLN A 1 86 ? 3.182 1.222 6.299 1.00 89.75 86 GLN A O 1
ATOM 652 N N . ARG A 1 87 ? 5.223 1.602 7.171 1.00 91.56 87 ARG A N 1
ATOM 653 C CA . ARG A 1 87 ? 5.826 2.098 5.932 1.00 91.56 87 ARG A CA 1
ATOM 654 C C . ARG A 1 87 ? 6.565 0.973 5.215 1.00 91.56 87 ARG A C 1
ATOM 656 O O . ARG A 1 87 ? 7.313 0.224 5.844 1.00 91.56 87 ARG A O 1
ATOM 663 N N . VAL A 1 88 ? 6.371 0.899 3.904 1.00 90.25 88 VAL A N 1
ATOM 664 C CA . VAL A 1 88 ? 7.108 0.049 2.967 1.00 90.25 88 VAL A CA 1
ATOM 665 C C . VAL A 1 88 ? 7.821 0.966 1.980 1.00 90.25 88 VAL A C 1
ATOM 667 O O . VAL A 1 88 ? 7.195 1.837 1.381 1.00 90.25 88 VAL A O 1
ATOM 670 N N . ILE A 1 89 ? 9.132 0.792 1.835 1.00 91.25 89 ILE A N 1
ATOM 671 C CA . ILE A 1 89 ? 9.945 1.514 0.852 1.00 91.25 89 ILE A CA 1
ATOM 672 C C . ILE A 1 89 ? 10.179 0.557 -0.312 1.00 91.25 89 ILE A C 1
ATOM 674 O O . ILE A 1 89 ? 10.682 -0.547 -0.105 1.00 91.25 89 ILE A O 1
ATOM 678 N N . VAL A 1 90 ? 9.779 0.963 -1.515 1.00 90.69 90 VAL A N 1
ATOM 679 C CA . VAL A 1 90 ? 9.996 0.196 -2.741 1.00 90.69 90 VAL A CA 1
ATOM 680 C C . VAL A 1 90 ? 11.131 0.850 -3.508 1.00 90.69 90 VAL A C 1
ATOM 682 O O . VAL A 1 90 ? 11.009 1.994 -3.940 1.00 90.69 90 VAL A O 1
ATOM 685 N N . GLU A 1 91 ? 12.229 0.120 -3.668 1.00 93.06 91 GLU A N 1
ATOM 686 C CA . GLU A 1 91 ? 13.368 0.511 -4.495 1.00 93.06 91 GLU A CA 1
ATOM 687 C C . GLU A 1 91 ? 13.318 -0.275 -5.803 1.00 93.06 91 GLU A C 1
ATOM 689 O O . GLU A 1 91 ? 13.394 -1.508 -5.807 1.00 93.06 91 GLU A O 1
ATOM 694 N N . VAL A 1 92 ? 13.167 0.433 -6.920 1.00 92.75 92 VAL A N 1
ATOM 695 C CA . VAL A 1 92 ? 13.095 -0.186 -8.241 1.00 92.75 92 VAL A CA 1
ATOM 696 C C . VAL A 1 92 ? 14.489 -0.179 -8.842 1.00 92.75 92 VAL A C 1
ATOM 698 O O . VAL A 1 92 ? 15.108 0.871 -9.024 1.00 92.75 92 VAL A O 1
ATOM 701 N N . LYS A 1 93 ? 15.002 -1.374 -9.135 1.00 92.12 93 LYS A N 1
ATOM 702 C CA . LYS A 1 93 ? 16.330 -1.520 -9.730 1.00 92.12 93 LYS A CA 1
ATOM 703 C C . LYS A 1 93 ? 16.370 -0.896 -11.137 1.00 92.12 93 LYS A C 1
ATOM 705 O O . LYS A 1 93 ? 15.327 -0.865 -11.794 1.00 92.12 93 LYS A O 1
ATOM 710 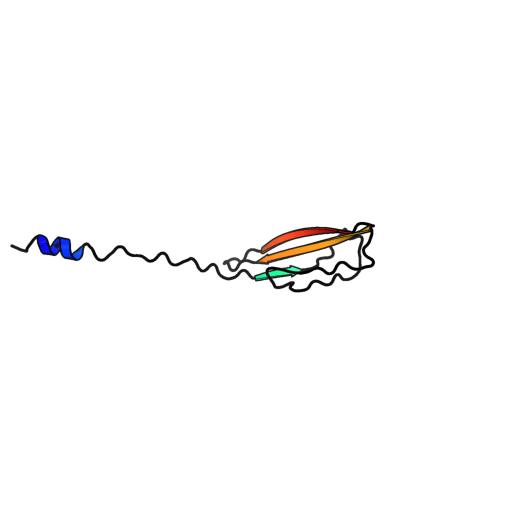N N . PRO A 1 94 ? 17.532 -0.370 -11.564 1.00 86.00 94 PRO A N 1
ATOM 711 C CA . PRO A 1 94 ? 17.751 0.067 -12.941 1.00 86.00 94 PRO A CA 1
ATOM 712 C C . PRO A 1 94 ? 17.536 -1.054 -13.959 1.00 86.00 94 PRO A C 1
ATOM 714 O O . PRO A 1 94 ? 17.800 -2.229 -13.603 1.00 86.00 94 PRO A O 1
#

Secondary structure (DSSP, 8-state):
---TTHHHHTSSSS---------PPPPEEEEE----S--S--S---EESTTSSS-EE---GGGTT-EEEEEEEEE-S-SS--EEEEEEEEEPP-

Sequence (94 aa):
MLDKDLKWALAILLSLVPSAPSLAAPLKPRIVVLTDISPTYTRDVIISGSDSSRATIEVPPDSAGKSFHVICEVTDTGTPRLTRYQRVIVEVKP

pLDDT: mean 75.28, std 16.96, range [43.78, 93.56]

Foldseek 3Di:
DPDPVVVVVPPPPDDDDPPDPPPQDDKFKAKDFDQDPDWPDDDDWDWDQRRHPDIDTDDDPPQAQTKGKIKIWIWGPDVVIDIDIDIDIDGHHD